Protein AF-A0A7S2VNV4-F1 (afdb_monomer)

Radius of gyration: 26.16 Å; Cα contacts (8 Å, |Δi|>4): 134; chains: 1; bounding box: 53×50×84 Å

Mean predicted aligned error: 15.46 Å

Sequence (175 aa):
PPALQPQQAPEAAGAPAPGGKGAPAAGKGAGAALANASPSPRSAGKGGHPAEVLTGQQLEEYENWLQFVTMTMQAVRRVVARASGPMPLRGLPAEFERQYSTALEKSRLGLHDIGDLTALLGLFPECFHVDEQQQPPSVICKPGGAQLRPPAEEVGRVLWQRSKELQPKKLFECV

Foldseek 3Di:
DDDDDDDDDDDDDDDDDDDDDDDDDDDDDDDDDDPPPDPDPDDDPPDPDPPDDQDPVRVVLLVVLLVVLQVLVLLLLVQQAPDPDWAQLVCSQVSSCVVPVDGSPQLSQLHDDSVSVQVSQVQFPQFWDWAVVDVRITIHGDPPSNGDDGGDPVVSVVRNVSSCVSCVPPSPPDD

Organism: NCBI:txid1333877

pLDDT: mean 74.33, std 23.92, range [28.08, 96.94]

Solvent-accessible surface area (backbone atoms only — not comparable to full-atom values): 11425 Å² total; per-residue (Å²): 139,85,81,92,83,80,90,91,83,85,91,82,89,86,85,90,88,90,88,83,90,84,84,88,82,90,85,81,88,77,90,80,76,90,76,76,80,68,81,76,77,82,72,80,71,92,67,86,69,69,87,74,81,66,52,76,68,54,44,53,54,47,51,54,48,48,50,50,51,37,56,50,50,51,50,51,50,55,48,40,60,67,44,98,51,74,37,44,57,87,50,46,51,60,53,41,21,73,75,67,78,45,75,65,60,41,37,73,64,35,30,90,52,70,66,45,51,50,53,58,48,59,71,38,63,62,35,33,47,74,42,76,85,46,87,72,37,26,32,36,56,42,84,88,40,83,74,76,70,68,66,59,66,74,59,41,52,53,33,51,52,40,12,49,72,61,32,80,80,62,82,83,71,86,130

Secondary structure (DSSP, 8-state):
-PPP-------------------------------------S---S---------HHHHHHHHHHHHHHHHHHHHHHHHHHHSSSPEETTTHHHHHHHHHSS---TTTTT--SHHHHHHHHHT-TTTEEEESSSSS-EEEEPTT--SPPPPPHHHHHHHHHHHHHH-TTTSS---

Structure (mmCIF, N/CA/C/O backbone):
data_AF-A0A7S2VNV4-F1
#
_entry.id   AF-A0A7S2VNV4-F1
#
loop_
_atom_site.group_PDB
_atom_site.id
_atom_site.type_symbol
_atom_site.label_atom_id
_atom_site.label_alt_id
_atom_site.label_comp_id
_atom_site.label_asym_id
_atom_site.label_entity_id
_atom_site.label_seq_id
_atom_site.pdbx_PDB_ins_code
_atom_site.Cartn_x
_atom_site.Cartn_y
_atom_site.Cartn_z
_atom_site.occupancy
_atom_site.B_iso_or_equiv
_atom_site.auth_seq_id
_atom_site.auth_comp_id
_atom_site.auth_asym_id
_atom_site.auth_atom_id
_atom_site.pdbx_PDB_model_num
ATOM 1 N N . PRO A 1 1 ? 6.202 15.733 60.333 1.00 55.38 1 PRO A N 1
ATOM 2 C CA . PRO A 1 1 ? 5.634 14.445 59.874 1.00 55.38 1 PRO A CA 1
ATOM 3 C C . PRO A 1 1 ? 4.761 13.784 60.953 1.00 55.38 1 PRO A C 1
ATOM 5 O O . PRO A 1 1 ? 5.284 13.410 61.998 1.00 55.38 1 PRO A O 1
ATOM 8 N N . PRO A 1 2 ? 3.447 13.657 60.735 1.00 51.91 2 PRO A N 1
ATOM 9 C CA . PRO A 1 2 ? 2.608 12.735 61.484 1.00 51.91 2 PRO A CA 1
ATOM 10 C C . PRO A 1 2 ? 2.472 11.389 60.760 1.00 51.91 2 PRO A C 1
ATOM 12 O O . PRO A 1 2 ? 2.655 11.280 59.549 1.00 51.91 2 PRO A O 1
ATOM 15 N N . ALA A 1 3 ? 2.232 10.368 61.571 1.00 47.16 3 ALA A N 1
ATOM 16 C CA . ALA A 1 3 ? 2.516 8.968 61.335 1.00 47.16 3 ALA A CA 1
ATOM 17 C C . ALA A 1 3 ? 1.411 8.198 60.592 1.00 47.16 3 ALA A C 1
ATOM 19 O O . ALA A 1 3 ? 0.238 8.561 60.610 1.00 47.16 3 ALA A O 1
ATOM 20 N N . LEU A 1 4 ? 1.840 7.090 59.985 1.00 53.38 4 LEU A N 1
ATOM 21 C CA . LEU A 1 4 ? 1.035 6.019 59.402 1.00 53.38 4 LEU A CA 1
ATOM 22 C C . LEU A 1 4 ? 0.168 5.323 60.467 1.00 53.38 4 LEU A C 1
ATOM 24 O O . LEU A 1 4 ? 0.684 4.921 61.510 1.00 53.38 4 LEU A O 1
ATOM 28 N N . GLN A 1 5 ? -1.105 5.079 60.148 1.00 54.41 5 GLN A N 1
ATOM 29 C CA . GLN A 1 5 ? -1.883 3.963 60.698 1.00 54.41 5 GLN A CA 1
ATOM 30 C C . GLN A 1 5 ? -2.636 3.214 59.576 1.00 54.41 5 GLN A C 1
ATOM 32 O O . GLN A 1 5 ? -2.924 3.821 58.542 1.00 54.41 5 GLN A O 1
ATOM 37 N N . PRO A 1 6 ? -2.893 1.899 59.739 1.00 55.91 6 PRO A N 1
ATOM 38 C CA . PRO A 1 6 ? -3.056 0.951 58.636 1.00 55.91 6 PRO A CA 1
ATOM 39 C C . PRO A 1 6 ? -4.479 0.377 58.451 1.00 55.91 6 PRO A C 1
ATOM 41 O O . PRO A 1 6 ? -5.300 0.414 59.356 1.00 55.91 6 PRO A O 1
ATOM 44 N N . GLN A 1 7 ? -4.685 -0.198 57.255 1.00 50.66 7 GLN A N 1
ATOM 45 C CA . GLN A 1 7 ? -5.557 -1.324 56.854 1.00 50.66 7 GLN A CA 1
ATOM 46 C C . GLN A 1 7 ? -6.934 -1.537 57.515 1.00 50.66 7 GLN A C 1
ATOM 48 O O . GLN A 1 7 ? -7.020 -1.922 58.675 1.00 50.66 7 GLN A O 1
ATOM 53 N N . GLN A 1 8 ? -7.977 -1.578 56.671 1.00 40.94 8 GLN A N 1
ATOM 54 C CA . GLN A 1 8 ? -9.063 -2.563 56.792 1.00 40.94 8 GLN A CA 1
ATOM 55 C C . GLN A 1 8 ? -9.787 -2.810 55.448 1.00 40.94 8 GLN A C 1
ATOM 57 O O . GLN A 1 8 ? -10.386 -1.918 54.858 1.00 40.94 8 GLN A O 1
ATOM 62 N N . ALA A 1 9 ? -9.716 -4.058 54.992 1.00 44.78 9 ALA A N 1
ATOM 63 C CA . ALA A 1 9 ? -10.672 -4.807 54.165 1.00 44.78 9 ALA A CA 1
ATOM 64 C C . ALA A 1 9 ? -10.706 -6.228 54.795 1.00 44.78 9 ALA A C 1
ATOM 66 O O . ALA A 1 9 ? -9.744 -6.525 55.517 1.00 44.78 9 ALA A O 1
ATOM 67 N N . PRO A 1 10 ? -11.686 -7.133 54.563 1.00 53.34 10 PRO A N 1
ATOM 68 C CA . PRO A 1 10 ? -12.658 -7.196 53.464 1.00 53.34 10 PRO A CA 1
ATOM 69 C C . PRO A 1 10 ? -14.079 -7.678 53.896 1.00 53.34 10 PRO A C 1
ATOM 71 O O . PRO A 1 10 ? -14.379 -7.787 55.077 1.00 53.34 10 PRO A O 1
ATOM 74 N N . GLU A 1 11 ? -14.896 -8.038 52.895 1.00 37.72 11 GLU A N 1
ATOM 75 C CA . GLU A 1 11 ? -15.878 -9.146 52.913 1.00 37.72 11 GLU A CA 1
ATOM 76 C C . GLU A 1 11 ? -17.381 -8.830 53.098 1.00 37.72 11 GLU A C 1
ATOM 78 O O . GLU A 1 11 ? -17.846 -8.448 54.163 1.00 37.72 11 GLU A O 1
ATOM 83 N N . ALA A 1 12 ? -18.145 -9.077 52.024 1.00 42.41 12 ALA A N 1
ATOM 84 C CA . ALA A 1 12 ? -19.444 -9.771 52.001 1.00 42.41 12 ALA A CA 1
ATOM 85 C C . ALA A 1 12 ? -19.790 -9.997 50.509 1.00 42.41 12 ALA A C 1
ATOM 87 O O . ALA A 1 12 ? -20.021 -9.045 49.771 1.00 42.41 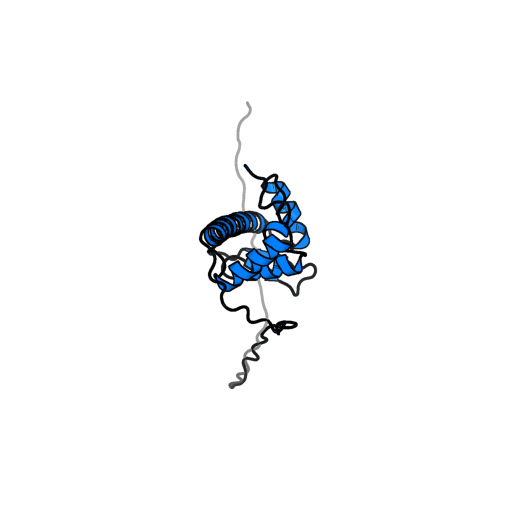12 ALA A O 1
ATOM 88 N N . ALA A 1 13 ? -19.554 -11.171 49.918 1.00 41.09 13 ALA A N 1
ATOM 89 C CA . ALA A 1 13 ? -20.333 -12.407 50.042 1.00 41.09 13 ALA A CA 1
ATOM 90 C C . ALA A 1 13 ? -21.800 -12.233 49.598 1.00 41.09 13 ALA A C 1
ATOM 92 O O . ALA A 1 13 ? -22.631 -11.700 50.324 1.00 41.09 13 ALA A O 1
ATOM 93 N N . GLY A 1 14 ? -22.106 -12.723 48.394 1.00 35.34 14 GLY A N 1
ATOM 94 C CA . GLY A 1 14 ? -23.456 -12.774 47.836 1.00 35.34 14 GLY A CA 1
ATOM 95 C C . GLY A 1 14 ? -23.474 -13.499 46.491 1.00 35.34 14 GLY A C 1
ATOM 96 O O . GLY A 1 14 ? -23.519 -12.868 45.442 1.00 35.34 14 GLY A O 1
ATOM 97 N N . ALA A 1 15 ? -23.384 -14.828 46.532 1.00 45.16 15 ALA A N 1
ATOM 98 C CA . ALA A 1 15 ? -23.579 -15.734 45.397 1.00 45.16 15 ALA A CA 1
ATOM 99 C C . ALA A 1 15 ? -24.873 -16.578 45.627 1.00 45.16 15 ALA A C 1
ATOM 101 O O . ALA A 1 15 ? -25.570 -16.332 46.610 1.00 45.16 15 ALA A O 1
ATOM 102 N N . PRO A 1 16 ? -25.261 -17.528 44.750 1.00 53.56 16 PRO A N 1
ATOM 103 C CA . PRO A 1 16 ? -26.433 -17.432 43.869 1.00 53.56 16 PRO A CA 1
ATOM 104 C C . PRO A 1 16 ? -27.484 -18.543 44.113 1.00 53.56 16 PRO A C 1
ATOM 106 O O . PRO A 1 16 ? -27.229 -19.486 44.857 1.00 53.56 16 PRO A O 1
ATOM 109 N N . ALA A 1 17 ? -28.652 -18.489 43.450 1.00 43.53 17 ALA A N 1
ATOM 110 C CA . ALA A 1 17 ? -29.609 -19.614 43.392 1.00 43.53 17 ALA A CA 1
ATOM 111 C C . ALA A 1 17 ? -30.661 -19.449 42.245 1.00 43.53 17 ALA A C 1
ATOM 113 O O . ALA A 1 17 ? -30.708 -18.376 41.650 1.00 43.53 17 ALA A O 1
ATOM 114 N N . PRO A 1 18 ? -31.475 -20.473 41.880 1.00 48.97 18 PRO A N 1
ATOM 115 C CA . PRO A 1 18 ? -31.310 -21.214 40.617 1.00 48.97 18 PRO A CA 1
ATOM 116 C C . PRO A 1 18 ? -32.616 -21.446 39.803 1.00 48.97 18 PRO A C 1
ATOM 118 O O . PRO A 1 18 ? -33.718 -21.158 40.257 1.00 48.97 18 PRO A O 1
ATOM 121 N N . GLY A 1 19 ? -32.493 -22.079 38.626 1.00 35.09 19 GLY A N 1
ATOM 122 C CA . GLY A 1 19 ? -33.594 -22.721 37.875 1.00 35.09 19 GLY A CA 1
ATOM 123 C C . GLY A 1 19 ? -33.616 -22.309 36.394 1.00 35.09 19 GLY A C 1
ATOM 124 O O . GLY A 1 19 ? -33.509 -21.135 36.094 1.00 35.09 19 GLY A O 1
ATOM 125 N N . GLY A 1 20 ? -33.722 -23.182 35.392 1.00 35.28 20 GLY A N 1
ATOM 126 C CA . GLY A 1 20 ? -34.058 -24.598 35.374 1.00 35.28 20 GLY A CA 1
ATOM 127 C C . GLY A 1 20 ? -33.719 -25.247 34.021 1.00 35.28 20 GLY A C 1
ATOM 128 O O . GLY A 1 20 ? -33.299 -24.600 33.067 1.00 35.28 20 GLY A O 1
ATOM 129 N N . LYS A 1 21 ? -33.861 -26.571 34.018 1.00 38.66 21 LYS A N 1
ATOM 130 C CA . LYS A 1 21 ? -33.443 -27.562 33.020 1.00 38.66 21 LYS A CA 1
ATOM 131 C C . LYS A 1 21 ? -34.207 -27.484 31.689 1.00 38.66 21 LYS A C 1
ATOM 133 O O . LYS A 1 21 ? -35.423 -27.341 31.686 1.00 38.66 21 LYS A O 1
ATOM 138 N N . GLY A 1 22 ? -33.503 -27.795 30.600 1.00 32.66 22 GLY A N 1
ATOM 139 C CA . GLY A 1 22 ? -34.061 -28.272 29.331 1.00 32.66 22 GLY A CA 1
ATOM 140 C C . GLY A 1 22 ? -32.948 -28.889 28.480 1.00 32.66 22 GLY A C 1
ATOM 141 O O . GLY A 1 22 ? -32.087 -28.172 27.988 1.00 32.66 22 GLY A O 1
ATOM 142 N N . ALA A 1 23 ? -32.920 -30.219 28.394 1.00 40.62 23 ALA A N 1
ATOM 143 C CA . ALA A 1 23 ? -31.921 -31.024 27.683 1.00 40.62 23 ALA A CA 1
ATOM 144 C C . ALA A 1 23 ? -32.496 -31.537 26.327 1.00 40.62 23 ALA A C 1
ATOM 146 O O . ALA A 1 23 ? -33.594 -31.125 25.959 1.00 40.62 23 ALA A O 1
ATOM 147 N N . PRO A 1 24 ? -31.776 -32.355 25.533 1.00 45.81 24 PRO A N 1
ATOM 148 C CA . PRO A 1 24 ? -31.397 -32.039 24.158 1.00 45.81 24 PRO A CA 1
ATOM 149 C C . PRO A 1 24 ? -32.231 -32.774 23.092 1.00 45.81 24 PRO A C 1
ATOM 151 O O . PRO A 1 24 ? -32.812 -33.825 23.352 1.00 45.81 24 PRO A O 1
ATOM 154 N N . ALA A 1 25 ? -32.201 -32.278 21.853 1.00 40.28 25 ALA A N 1
ATOM 155 C CA . ALA A 1 25 ? -32.634 -33.034 20.679 1.00 40.28 25 ALA A CA 1
ATOM 156 C C . ALA A 1 25 ? -31.464 -33.202 19.704 1.00 40.28 25 ALA A C 1
ATOM 158 O O . ALA A 1 25 ? -30.900 -32.236 19.192 1.00 40.28 25 ALA A O 1
ATOM 159 N N . ALA A 1 26 ? -31.100 -34.462 19.487 1.00 38.25 26 ALA A N 1
ATOM 160 C CA . ALA A 1 26 ? -30.191 -34.910 18.451 1.00 38.25 26 ALA A CA 1
ATOM 161 C C . ALA A 1 26 ? -30.854 -34.801 17.067 1.00 38.25 26 ALA A C 1
ATOM 163 O O . ALA A 1 26 ? -32.020 -35.150 16.901 1.00 38.25 26 ALA A O 1
ATOM 164 N N . GLY A 1 27 ? -30.079 -34.392 16.065 1.00 37.28 27 GLY A N 1
ATOM 165 C CA . GLY A 1 27 ? -30.448 -34.443 14.653 1.00 37.28 27 GLY A CA 1
ATOM 166 C C . GLY A 1 27 ? -29.181 -34.428 13.806 1.00 37.28 27 GLY A C 1
ATOM 167 O O . GLY A 1 27 ? -28.379 -33.508 13.891 1.00 37.28 27 GLY A O 1
ATOM 168 N N . LYS A 1 28 ? -28.967 -35.514 13.070 1.00 34.44 28 LYS A N 1
ATOM 169 C CA . LYS A 1 28 ? -27.709 -35.983 12.490 1.00 34.44 28 LYS A CA 1
ATOM 170 C C . LYS A 1 28 ? -27.815 -35.939 10.963 1.00 34.44 28 LYS A C 1
ATOM 172 O O . LYS A 1 28 ? -28.779 -36.473 10.431 1.00 34.44 28 LYS A O 1
ATOM 177 N N . GLY A 1 29 ? -26.774 -35.425 10.301 1.00 29.55 29 GLY A N 1
ATOM 178 C CA . GLY A 1 29 ? -26.488 -35.612 8.868 1.00 29.55 29 GLY A CA 1
ATOM 179 C C . GLY A 1 29 ? -27.244 -34.668 7.924 1.00 29.55 29 GLY A C 1
ATOM 180 O O . GLY A 1 29 ? -28.329 -34.212 8.238 1.00 29.55 29 GLY A O 1
ATOM 181 N N . ALA A 1 30 ? -26.757 -34.331 6.737 1.00 31.12 30 ALA A N 1
ATOM 182 C CA . ALA A 1 30 ? -25.492 -34.580 6.060 1.00 31.12 30 ALA A CA 1
ATOM 183 C C . ALA A 1 30 ? -25.468 -33.650 4.830 1.00 31.12 30 ALA A C 1
ATOM 185 O O . ALA A 1 30 ? -26.517 -33.422 4.244 1.00 31.12 30 ALA A O 1
ATOM 186 N N . GLY A 1 31 ? -24.281 -33.171 4.443 1.00 28.08 31 GLY A N 1
ATOM 187 C CA . GLY A 1 31 ? -23.912 -32.808 3.067 1.00 28.08 31 GLY A CA 1
ATOM 188 C C . GLY A 1 31 ? -24.686 -31.695 2.346 1.00 28.08 31 GLY A C 1
ATOM 189 O O . GLY A 1 31 ? -25.818 -31.889 1.932 1.00 28.08 31 GLY A O 1
ATOM 190 N N . ALA A 1 32 ? -24.000 -30.589 2.043 1.00 31.52 32 ALA A N 1
ATOM 191 C CA . ALA A 1 32 ? -23.669 -30.189 0.665 1.00 31.52 32 ALA A CA 1
ATOM 192 C C . ALA A 1 32 ? -23.191 -28.725 0.600 1.00 31.52 32 ALA A C 1
ATOM 194 O O . ALA A 1 32 ? -23.827 -27.838 1.152 1.00 31.52 32 ALA A O 1
ATOM 195 N N . ALA A 1 33 ? -22.093 -28.523 -0.143 1.00 35.62 33 ALA A N 1
ATOM 196 C CA . ALA A 1 33 ? -21.630 -27.280 -0.777 1.00 35.62 33 ALA A CA 1
ATOM 197 C C . ALA A 1 33 ? -21.416 -26.063 0.156 1.00 35.62 33 ALA A C 1
ATOM 199 O O . ALA A 1 33 ? -22.337 -25.331 0.483 1.00 35.62 33 ALA A O 1
ATOM 200 N N . LEU A 1 34 ? -20.198 -25.730 0.601 1.00 35.94 34 LEU A N 1
ATOM 201 C CA . LEU A 1 34 ? -19.105 -25.213 -0.244 1.00 35.94 34 LEU A CA 1
ATOM 202 C C . LEU A 1 34 ? -19.604 -24.391 -1.449 1.00 35.94 34 LEU A C 1
ATOM 204 O O . LEU A 1 34 ? -19.214 -24.628 -2.587 1.00 35.94 34 LEU A O 1
ATOM 208 N N . ALA A 1 35 ? -20.455 -23.394 -1.198 1.00 34.72 35 ALA A N 1
ATOM 209 C CA . ALA A 1 35 ? -20.596 -22.256 -2.100 1.00 34.72 35 ALA A CA 1
ATOM 210 C C . ALA A 1 35 ? -19.447 -21.281 -1.817 1.00 34.72 35 ALA A C 1
ATOM 212 O O . ALA A 1 35 ? -19.532 -20.361 -1.007 1.00 34.72 35 ALA A O 1
ATOM 213 N N . ASN A 1 36 ? -18.331 -21.581 -2.469 1.00 39.00 36 ASN A N 1
ATOM 214 C CA . ASN A 1 36 ? -17.167 -20.735 -2.636 1.00 39.00 36 ASN A CA 1
ATOM 215 C C . ASN A 1 36 ? -17.621 -19.445 -3.346 1.00 39.00 36 ASN A C 1
ATOM 217 O O . ASN A 1 36 ? -17.730 -19.409 -4.570 1.00 39.00 36 ASN A O 1
ATOM 221 N N . ALA A 1 37 ? -17.969 -18.407 -2.584 1.00 35.50 37 ALA A N 1
ATOM 222 C CA . ALA A 1 37 ? -18.226 -17.082 -3.134 1.00 35.50 37 ALA A CA 1
ATOM 223 C C . ALA A 1 37 ? -16.875 -16.442 -3.472 1.00 35.50 37 ALA A C 1
ATOM 225 O O . ALA A 1 37 ? -16.346 -15.609 -2.740 1.00 35.50 37 ALA A O 1
ATOM 226 N N . SER A 1 38 ? -16.293 -16.891 -4.585 1.00 34.28 38 SER A N 1
ATOM 227 C CA . SER A 1 38 ? -15.243 -16.158 -5.274 1.00 34.28 38 SER A CA 1
ATOM 228 C C . SER A 1 38 ? -15.764 -14.749 -5.573 1.00 34.28 38 SER A C 1
ATOM 230 O O . SER A 1 38 ? -16.827 -14.626 -6.193 1.00 34.28 38 SER A O 1
ATOM 232 N N . PRO A 1 39 ? -15.057 -13.674 -5.188 1.00 39.97 39 PRO A N 1
ATOM 233 C CA . PRO A 1 39 ? -15.346 -12.375 -5.761 1.00 39.97 39 PRO A CA 1
ATOM 234 C C . PRO A 1 39 ? -15.082 -12.484 -7.265 1.00 39.97 39 PRO A C 1
ATOM 236 O O . PRO A 1 39 ? -13.969 -12.763 -7.708 1.00 39.97 39 PRO A O 1
ATOM 239 N N . SER A 1 40 ? -16.144 -12.338 -8.055 1.00 30.23 40 SER A N 1
ATOM 240 C CA . SER A 1 40 ? -16.034 -12.261 -9.507 1.00 30.23 40 SER A CA 1
ATOM 241 C C . SER A 1 40 ? -15.151 -11.058 -9.858 1.00 30.23 40 SER A C 1
ATOM 243 O O . SER A 1 40 ? -15.481 -9.943 -9.440 1.00 30.23 40 SER A O 1
ATOM 245 N N . PRO A 1 41 ? -14.053 -11.233 -10.614 1.00 45.88 41 PRO A N 1
ATOM 246 C CA . PRO A 1 41 ? -13.276 -10.106 -11.097 1.00 45.88 41 PRO A CA 1
ATOM 247 C C . PRO A 1 41 ? -14.164 -9.309 -12.053 1.00 45.88 41 PRO A C 1
ATOM 249 O O . PRO A 1 41 ? -14.560 -9.790 -13.117 1.00 45.88 41 PRO A O 1
ATOM 252 N N . ARG A 1 42 ? -14.522 -8.086 -11.655 1.00 42.75 42 ARG A N 1
ATOM 253 C CA . ARG A 1 42 ? -15.169 -7.131 -12.553 1.00 42.75 42 ARG A CA 1
ATOM 254 C C . ARG A 1 42 ? -14.206 -6.856 -13.707 1.00 42.75 42 ARG A C 1
ATOM 256 O O . ARG A 1 42 ? -13.176 -6.225 -13.517 1.00 42.75 42 ARG A O 1
ATOM 263 N N . SER A 1 43 ? -14.581 -7.359 -14.880 1.00 37.66 43 SER A N 1
ATOM 264 C CA . SER A 1 43 ? -13.997 -7.083 -16.191 1.00 37.66 43 SER A CA 1
ATOM 265 C C . SER A 1 43 ? -12.488 -7.305 -16.291 1.00 37.66 43 SER A C 1
ATOM 267 O O . SER A 1 43 ? -11.690 -6.372 -16.251 1.00 37.66 43 SER A O 1
ATOM 269 N N . ALA A 1 44 ? -12.117 -8.560 -16.553 1.00 40.84 44 ALA A N 1
ATOM 270 C CA . ALA A 1 44 ? -10.886 -8.876 -17.261 1.00 40.84 44 ALA A CA 1
ATOM 271 C C . ALA A 1 44 ? -10.920 -8.184 -18.635 1.00 40.84 44 ALA A C 1
ATOM 273 O O . ALA A 1 44 ? -11.499 -8.686 -19.603 1.00 40.84 44 ALA A O 1
ATOM 274 N N . GLY A 1 45 ? -10.312 -7.000 -18.700 1.00 36.50 45 GLY A N 1
ATOM 275 C CA . GLY A 1 45 ? -9.809 -6.448 -19.944 1.00 36.50 45 GLY A CA 1
ATOM 276 C C . GLY A 1 45 ? -8.934 -7.511 -20.596 1.00 36.50 45 GLY A C 1
ATOM 277 O O . GLY A 1 45 ? -7.970 -8.001 -20.014 1.00 36.50 45 GLY A O 1
ATOM 278 N N . LYS A 1 46 ? -9.350 -7.925 -21.784 1.00 41.50 46 LYS A N 1
ATOM 279 C CA . LYS A 1 46 ? -8.687 -8.887 -22.651 1.00 41.50 46 LYS A CA 1
ATOM 280 C C . LYS A 1 46 ? -7.309 -8.324 -23.021 1.00 41.50 46 LYS A C 1
ATOM 282 O O . LYS A 1 46 ? -7.189 -7.544 -23.956 1.00 41.50 46 LYS A O 1
ATOM 287 N N . GLY A 1 47 ? -6.299 -8.683 -22.243 1.00 33.66 47 GLY A N 1
ATOM 288 C CA . GLY A 1 47 ? -4.933 -8.199 -22.389 1.00 33.66 47 GLY A CA 1
ATOM 289 C C . GLY A 1 47 ? -4.001 -9.097 -21.599 1.00 33.66 47 GLY A C 1
ATOM 290 O O . GLY A 1 47 ? -3.461 -8.692 -20.577 1.00 33.66 47 GLY A O 1
ATOM 291 N N . GLY A 1 48 ? -3.859 -10.348 -22.043 1.00 36.88 48 GLY A N 1
ATOM 292 C CA . GLY A 1 48 ? -2.715 -11.159 -21.651 1.00 36.88 48 GLY A CA 1
ATOM 293 C C . GLY A 1 48 ? -1.477 -10.487 -22.223 1.00 36.88 48 GLY A C 1
ATOM 294 O O . GLY A 1 48 ? -1.116 -10.739 -23.370 1.00 36.88 48 GLY A O 1
ATOM 295 N N . HIS A 1 49 ? -0.889 -9.568 -21.461 1.00 44.75 49 HIS A N 1
ATOM 296 C CA . HIS A 1 49 ? 0.437 -9.073 -21.770 1.00 44.75 49 HIS A CA 1
ATOM 297 C C . HIS A 1 49 ? 1.369 -10.281 -21.641 1.00 44.75 49 HIS A C 1
ATOM 299 O O . HIS A 1 49 ? 1.379 -10.909 -20.577 1.00 44.75 49 HIS A O 1
ATOM 305 N N . PRO A 1 50 ? 2.103 -10.675 -22.700 1.00 47.16 50 PRO A N 1
ATOM 306 C CA . PRO A 1 50 ? 3.181 -11.635 -22.519 1.00 47.16 50 PRO A CA 1
ATOM 307 C C . PRO A 1 50 ? 4.079 -11.089 -21.410 1.00 47.16 50 PRO A C 1
ATOM 309 O O . PRO A 1 50 ? 4.266 -9.875 -21.344 1.00 47.16 50 PRO A O 1
ATOM 312 N N . ALA A 1 51 ? 4.569 -11.958 -20.522 1.00 58.44 51 ALA A N 1
ATOM 313 C CA . ALA A 1 51 ? 5.483 -11.571 -19.454 1.00 58.44 51 ALA A CA 1
ATOM 314 C C . ALA A 1 51 ? 6.662 -10.809 -20.075 1.00 58.44 51 ALA A C 1
ATOM 316 O O . ALA A 1 51 ? 7.567 -11.409 -20.655 1.00 58.44 51 ALA A O 1
ATOM 317 N N . GLU A 1 52 ? 6.585 -9.479 -20.050 1.00 65.94 52 GLU A N 1
ATOM 318 C CA . GLU A 1 52 ? 7.545 -8.627 -20.727 1.00 65.94 52 GLU A CA 1
ATOM 319 C C . GLU A 1 52 ? 8.871 -8.809 -19.993 1.00 65.94 52 GLU A C 1
ATOM 321 O O . GLU A 1 52 ? 8.965 -8.629 -18.769 1.00 65.94 52 GLU A O 1
ATOM 326 N N . VAL A 1 53 ? 9.881 -9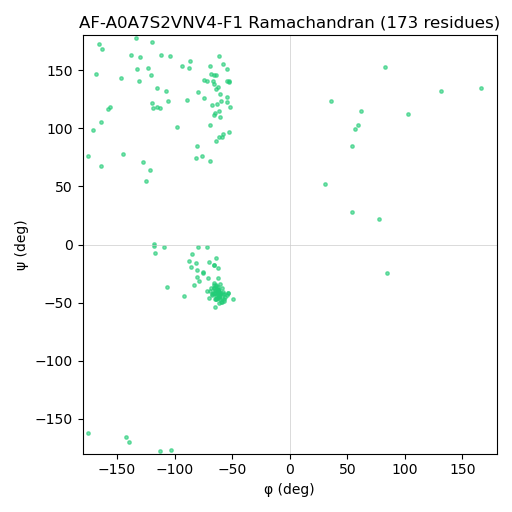.270 -20.729 1.00 78.50 53 VAL A N 1
ATOM 327 C CA . VAL A 1 53 ? 11.227 -9.409 -20.187 1.00 78.50 53 VAL A CA 1
ATOM 328 C C . VAL A 1 53 ? 11.711 -7.997 -19.899 1.00 78.50 53 VAL A C 1
ATOM 330 O O . VAL A 1 53 ? 11.915 -7.211 -20.821 1.00 78.50 53 VAL A O 1
ATOM 333 N N . LEU A 1 54 ? 11.851 -7.670 -18.614 1.00 82.88 54 LEU A N 1
ATOM 334 C CA . LEU A 1 54 ? 12.350 -6.365 -18.203 1.00 82.88 54 LEU A CA 1
ATOM 335 C C . LEU A 1 54 ? 13.785 -6.220 -18.698 1.00 82.88 54 LEU A C 1
ATOM 337 O O . LEU A 1 54 ? 14.609 -7.121 -18.531 1.00 82.88 54 LEU A O 1
ATOM 341 N N . THR A 1 55 ? 14.088 -5.071 -19.291 1.00 86.81 55 THR A N 1
ATOM 342 C CA . THR A 1 55 ? 15.477 -4.661 -19.520 1.00 86.81 55 THR A CA 1
ATOM 343 C C . THR A 1 55 ? 16.214 -4.520 -18.182 1.00 86.81 55 THR A C 1
ATOM 345 O O . THR A 1 55 ? 15.585 -4.376 -17.135 1.00 86.81 55 THR A O 1
ATOM 348 N N . GLY A 1 56 ? 17.553 -4.519 -18.195 1.00 85.19 56 GLY A N 1
ATOM 349 C CA . GLY A 1 56 ? 18.349 -4.407 -16.962 1.00 85.19 56 GLY A CA 1
ATOM 350 C C . GLY A 1 56 ? 17.978 -3.192 -16.098 1.00 85.19 56 GLY A C 1
ATOM 351 O O . GLY A 1 56 ? 17.803 -3.328 -14.894 1.00 85.19 56 GLY A O 1
ATOM 352 N N . GLN A 1 57 ? 17.751 -2.032 -16.722 1.00 88.44 57 GLN A N 1
ATOM 353 C CA . GLN A 1 57 ? 17.311 -0.815 -16.028 1.00 88.44 57 GLN A CA 1
ATOM 354 C C . GLN A 1 57 ? 15.885 -0.941 -15.469 1.00 88.44 57 GLN A C 1
ATOM 356 O O . GLN A 1 57 ? 15.610 -0.532 -14.345 1.00 88.44 57 GLN A O 1
ATOM 361 N N . GLN A 1 58 ? 14.966 -1.524 -16.241 1.00 88.00 58 GLN A N 1
ATOM 362 C CA . GLN A 1 58 ? 13.591 -1.754 -15.791 1.00 88.00 58 GLN A CA 1
ATOM 363 C C . GLN A 1 58 ? 13.529 -2.724 -14.606 1.00 88.00 58 GLN A C 1
ATOM 365 O O . GLN A 1 58 ? 12.676 -2.560 -13.737 1.00 88.00 58 GLN A O 1
ATOM 370 N N . LEU A 1 59 ? 14.417 -3.721 -14.566 1.00 90.19 59 LEU A N 1
ATOM 371 C CA . LEU A 1 59 ? 14.510 -4.654 -13.448 1.00 90.19 59 LEU A CA 1
ATOM 372 C C . LEU A 1 59 ? 14.949 -3.937 -12.167 1.00 90.19 59 LEU A C 1
ATOM 374 O O . LEU A 1 59 ? 14.293 -4.089 -11.143 1.00 90.19 59 LEU A O 1
ATOM 378 N N . GLU A 1 60 ? 15.987 -3.104 -12.238 1.00 90.50 60 GLU A N 1
ATOM 379 C CA . GLU A 1 60 ? 16.454 -2.314 -11.092 1.00 90.50 60 GLU A CA 1
ATOM 380 C C . GLU A 1 60 ? 15.373 -1.337 -10.590 1.00 90.50 60 GLU A C 1
ATOM 382 O O . GLU A 1 60 ? 15.099 -1.256 -9.390 1.00 90.50 60 GLU A O 1
ATOM 387 N N . GLU A 1 61 ? 14.691 -0.629 -11.500 1.00 90.50 61 GLU A N 1
ATOM 388 C CA . GLU A 1 61 ? 13.547 0.231 -11.159 1.00 90.50 61 GLU A CA 1
ATOM 389 C C . GLU A 1 61 ? 12.436 -0.552 -10.443 1.00 90.50 61 GLU A C 1
ATOM 391 O O . GLU A 1 61 ? 11.853 -0.067 -9.467 1.00 90.50 61 GLU A O 1
ATOM 396 N N . TYR A 1 62 ? 12.137 -1.758 -10.928 1.00 91.25 62 TYR A N 1
ATOM 397 C CA . TYR A 1 62 ? 11.127 -2.632 -10.348 1.00 91.25 62 TYR A CA 1
ATOM 398 C C . TYR A 1 62 ? 11.530 -3.142 -8.958 1.00 91.25 62 TYR A C 1
ATOM 400 O O . TYR A 1 62 ? 10.709 -3.105 -8.042 1.00 91.25 62 TYR A O 1
ATOM 408 N N . GLU A 1 63 ? 12.779 -3.564 -8.762 1.00 92.12 63 GLU A N 1
ATOM 409 C CA . GLU A 1 63 ? 13.292 -4.024 -7.463 1.00 92.12 63 GLU A CA 1
ATOM 410 C C . GLU A 1 63 ? 13.278 -2.901 -6.416 1.00 92.12 63 GLU A C 1
ATOM 412 O O . GLU A 1 63 ? 12.793 -3.097 -5.295 1.00 92.12 63 GLU A O 1
ATOM 417 N N . ASN A 1 64 ? 13.706 -1.696 -6.802 1.00 91.94 64 ASN A N 1
ATOM 418 C CA . ASN A 1 64 ? 13.632 -0.502 -5.958 1.00 91.94 64 ASN A CA 1
ATOM 419 C C . ASN A 1 64 ? 12.181 -0.162 -5.584 1.00 91.94 64 ASN A C 1
ATOM 421 O O . ASN A 1 64 ? 11.869 0.150 -4.428 1.00 91.94 64 ASN A O 1
ATOM 425 N N . TRP A 1 65 ? 11.266 -0.254 -6.552 1.00 93.19 65 TRP A N 1
ATOM 426 C CA . TRP A 1 65 ? 9.839 -0.071 -6.305 1.00 93.19 65 TRP A CA 1
ATOM 427 C C . TRP A 1 65 ? 9.277 -1.148 -5.361 1.00 93.19 65 TRP A C 1
ATOM 429 O O . TRP A 1 65 ? 8.524 -0.833 -4.436 1.00 93.19 65 TRP A O 1
ATOM 439 N N . LEU A 1 66 ? 9.687 -2.406 -5.524 1.00 92.94 66 LEU A N 1
ATOM 440 C CA . LEU A 1 66 ? 9.249 -3.524 -4.689 1.00 92.94 66 LEU A CA 1
ATOM 441 C C . LEU A 1 66 ? 9.714 -3.359 -3.235 1.00 92.94 66 LEU A C 1
ATOM 443 O O . LEU A 1 66 ? 8.950 -3.617 -2.293 1.00 92.94 66 LEU A O 1
ATOM 447 N N . GLN A 1 67 ? 10.942 -2.873 -3.038 1.00 92.62 67 GLN A N 1
ATOM 448 C CA . GLN A 1 67 ? 11.460 -2.508 -1.721 1.00 92.62 67 GLN A CA 1
ATOM 449 C C . GLN A 1 67 ? 10.630 -1.379 -1.098 1.00 92.62 67 GLN A C 1
ATOM 451 O O . GLN A 1 67 ? 10.210 -1.492 0.059 1.00 92.62 67 GLN A O 1
ATOM 456 N N . PHE A 1 68 ? 10.329 -0.330 -1.869 1.00 92.69 68 PHE A N 1
ATOM 457 C CA . PHE A 1 68 ? 9.475 0.774 -1.428 1.00 92.69 68 PHE A CA 1
ATOM 458 C C . PHE A 1 68 ? 8.089 0.288 -0.974 1.00 92.69 68 PHE A C 1
ATOM 460 O O . PHE A 1 68 ? 7.651 0.638 0.128 1.00 92.69 68 PHE A O 1
ATOM 467 N N . VAL A 1 69 ? 7.416 -0.552 -1.768 1.00 93.06 69 VAL A N 1
ATOM 4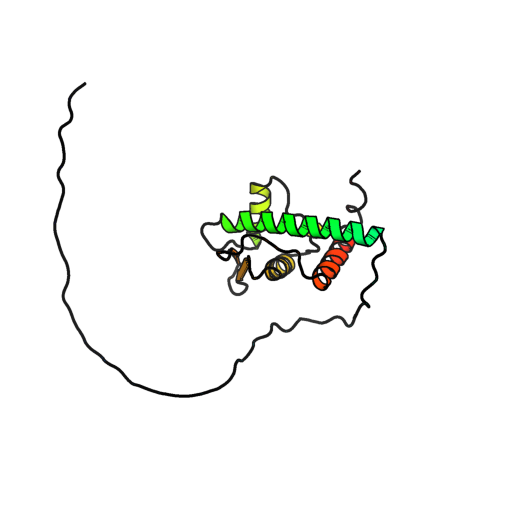68 C CA . VAL A 1 69 ? 6.104 -1.124 -1.414 1.00 93.06 69 VAL A CA 1
ATOM 469 C C . VAL A 1 69 ? 6.204 -1.919 -0.120 1.00 93.06 69 VAL A C 1
ATOM 471 O O . VAL A 1 69 ? 5.425 -1.694 0.805 1.00 93.06 69 VAL A O 1
ATOM 474 N N . THR A 1 70 ? 7.190 -2.809 -0.016 1.00 92.56 70 THR A N 1
ATOM 475 C CA . THR A 1 70 ? 7.353 -3.683 1.153 1.00 92.56 70 THR A CA 1
ATOM 476 C C . THR A 1 70 ? 7.580 -2.868 2.431 1.00 92.56 70 THR A C 1
ATOM 478 O O . THR A 1 70 ? 6.919 -3.097 3.449 1.00 92.56 70 THR A O 1
ATOM 481 N N . MET A 1 71 ? 8.453 -1.856 2.381 1.00 93.12 71 MET A N 1
ATOM 482 C CA . MET A 1 71 ? 8.714 -0.969 3.521 1.00 93.12 71 MET A CA 1
ATOM 483 C C . MET A 1 71 ? 7.493 -0.121 3.891 1.00 93.12 71 MET A C 1
ATOM 485 O O . MET A 1 71 ? 7.178 0.023 5.078 1.00 93.12 71 MET A O 1
ATOM 489 N N . THR A 1 72 ? 6.782 0.405 2.892 1.00 94.62 72 THR A N 1
ATOM 490 C CA . THR A 1 72 ? 5.569 1.207 3.098 1.00 94.62 72 THR A CA 1
ATOM 491 C C . THR A 1 72 ? 4.470 0.373 3.745 1.00 94.62 72 THR A C 1
ATOM 493 O O . THR A 1 72 ? 3.878 0.794 4.738 1.00 94.62 72 THR A O 1
ATOM 496 N N . MET A 1 73 ? 4.257 -0.855 3.275 1.00 95.31 73 MET A N 1
ATOM 497 C CA . MET A 1 73 ? 3.287 -1.773 3.870 1.00 95.31 73 MET A CA 1
ATOM 498 C C . MET A 1 73 ? 3.670 -2.157 5.305 1.00 95.31 73 MET A C 1
ATOM 500 O O . MET A 1 73 ? 2.802 -2.251 6.174 1.00 95.31 73 MET A O 1
ATOM 504 N N . GLN A 1 74 ? 4.966 -2.297 5.604 1.00 94.44 74 GLN A N 1
ATOM 505 C CA . GLN A 1 74 ? 5.448 -2.531 6.971 1.00 94.44 74 GLN A CA 1
ATOM 506 C C . GLN A 1 74 ? 5.191 -1.331 7.892 1.00 94.44 74 GLN A C 1
ATOM 508 O O . GLN A 1 74 ? 4.941 -1.499 9.091 1.00 94.44 74 GLN A O 1
ATOM 513 N N . ALA A 1 75 ? 5.246 -0.108 7.367 1.00 94.44 75 ALA A N 1
ATOM 514 C CA . ALA A 1 75 ? 4.832 1.091 8.090 1.00 94.44 75 ALA A CA 1
ATOM 515 C C . ALA A 1 75 ? 3.304 1.139 8.283 1.00 94.44 75 ALA A C 1
ATOM 517 O O . ALA A 1 75 ? 2.850 1.301 9.415 1.00 94.44 75 ALA A O 1
ATOM 518 N N . VAL A 1 76 ? 2.515 0.862 7.240 1.00 95.62 76 VAL A N 1
ATOM 519 C CA . VAL A 1 76 ? 1.045 0.741 7.319 1.00 95.62 76 VAL A CA 1
ATOM 520 C C . VAL A 1 76 ? 0.624 -0.281 8.375 1.00 95.62 76 VAL A C 1
ATOM 522 O O . VAL A 1 76 ? -0.235 -0.003 9.208 1.00 95.62 76 VAL A O 1
ATOM 525 N N . ARG A 1 77 ? 1.284 -1.438 8.433 1.00 94.88 77 ARG A N 1
ATOM 526 C CA . ARG A 1 77 ? 1.032 -2.446 9.469 1.00 94.88 77 ARG A CA 1
ATOM 527 C C . ARG A 1 77 ? 1.246 -1.902 10.880 1.00 94.88 77 ARG A C 1
ATOM 529 O O . ARG A 1 77 ? 0.456 -2.188 11.775 1.00 94.88 77 ARG A O 1
ATOM 536 N N . ARG A 1 78 ? 2.312 -1.126 11.096 1.00 93.88 78 ARG A N 1
ATOM 537 C CA . ARG A 1 78 ? 2.599 -0.504 12.400 1.00 93.88 78 ARG A CA 1
ATOM 538 C C . ARG A 1 78 ? 1.545 0.533 12.781 1.00 93.88 78 ARG A C 1
ATOM 540 O O . ARG A 1 78 ? 1.228 0.631 13.961 1.00 93.88 78 ARG A O 1
ATOM 547 N N . VAL A 1 79 ? 1.005 1.254 11.802 1.00 95.50 79 VAL A N 1
ATOM 548 C CA . VAL A 1 79 ? -0.108 2.194 11.991 1.00 95.50 79 VAL A CA 1
ATOM 549 C C . VAL A 1 79 ? -1.369 1.448 12.424 1.00 95.50 79 VAL A C 1
ATOM 551 O O . VAL A 1 79 ? -1.920 1.729 13.486 1.00 95.50 79 VAL A O 1
ATOM 554 N N . VAL A 1 80 ? -1.782 0.435 11.659 1.00 95.38 80 VAL A N 1
ATOM 555 C CA . VAL A 1 80 ? -2.991 -0.351 11.954 1.00 95.38 80 VAL A CA 1
ATOM 556 C C . VAL A 1 80 ? -2.870 -1.080 13.295 1.00 95.38 80 VAL A C 1
ATOM 558 O O . VAL A 1 80 ? -3.817 -1.096 14.073 1.00 95.38 80 VAL A O 1
ATOM 561 N N . ALA A 1 81 ? -1.694 -1.624 13.623 1.00 93.12 81 ALA A N 1
ATOM 562 C CA . ALA A 1 81 ? -1.460 -2.329 14.887 1.00 93.12 81 ALA A CA 1
ATOM 563 C C . ALA A 1 81 ? -1.539 -1.429 16.134 1.00 93.12 81 ALA A C 1
ATOM 565 O O . ALA A 1 81 ? -1.654 -1.947 17.242 1.00 93.12 81 ALA A O 1
ATOM 566 N N . ARG A 1 82 ? -1.439 -0.103 15.977 1.00 92.69 82 ARG A N 1
ATOM 567 C CA . ARG A 1 82 ? -1.576 0.859 17.081 1.00 92.69 82 ARG A CA 1
ATOM 568 C C . ARG A 1 82 ? -3.019 1.284 17.328 1.00 92.69 82 ARG A C 1
ATOM 570 O O . ARG A 1 82 ? -3.284 1.887 18.366 1.00 92.69 82 ARG A O 1
ATOM 577 N N . ALA A 1 83 ? -3.937 1.002 16.405 1.00 91.94 83 ALA A N 1
ATOM 578 C CA . ALA A 1 83 ? -5.346 1.261 16.645 1.00 91.94 83 ALA A CA 1
ATOM 579 C C . ALA A 1 83 ? -5.868 0.352 17.764 1.00 91.94 83 ALA A C 1
ATOM 581 O O . ALA A 1 83 ? -5.531 -0.826 17.842 1.00 91.94 83 ALA A O 1
ATOM 582 N N . SER A 1 84 ? -6.731 0.899 18.618 1.00 87.06 84 SER A N 1
ATOM 583 C CA . SER A 1 84 ? -7.398 0.158 19.696 1.00 87.06 84 SER A CA 1
ATOM 584 C C . SER A 1 84 ? -8.482 -0.810 19.197 1.00 87.06 84 SER A C 1
ATOM 586 O O . SER A 1 84 ? -9.096 -1.511 19.997 1.00 87.06 84 SER A O 1
ATOM 588 N N . GLY A 1 85 ? -8.729 -0.852 17.886 1.00 90.44 85 GLY A N 1
ATOM 589 C CA . GLY A 1 85 ? -9.740 -1.673 17.233 1.00 90.44 85 GLY A CA 1
ATOM 590 C C . GLY A 1 85 ? -9.656 -1.549 15.707 1.00 90.44 85 GLY A C 1
ATOM 591 O O . GLY A 1 85 ? -8.632 -1.091 15.192 1.00 90.44 85 GLY A O 1
ATOM 592 N N . PRO A 1 86 ? -10.717 -1.936 14.973 1.00 94.31 86 PRO A N 1
ATOM 593 C CA . PRO A 1 86 ? -10.779 -1.780 13.522 1.00 94.31 86 PRO A CA 1
ATOM 594 C C . PRO A 1 86 ? -10.532 -0.338 13.081 1.00 94.31 86 PRO A C 1
ATOM 596 O O . PRO A 1 86 ? -11.232 0.584 13.501 1.00 94.31 86 PRO A O 1
ATOM 599 N N . MET A 1 87 ? -9.527 -0.142 12.226 1.00 95.56 87 MET A N 1
ATOM 600 C CA . MET A 1 87 ? -9.177 1.167 11.684 1.00 95.56 87 MET A CA 1
ATOM 601 C C . MET A 1 87 ? -9.969 1.423 10.397 1.00 95.56 87 MET A C 1
ATOM 603 O O . MET A 1 87 ? -9.838 0.643 9.454 1.00 95.56 87 MET A O 1
ATOM 607 N N . PRO A 1 88 ? -10.738 2.520 10.286 1.00 95.56 88 PRO A N 1
ATOM 608 C CA . PRO A 1 88 ? -11.384 2.887 9.030 1.00 95.56 88 PRO A CA 1
ATOM 609 C C . PRO A 1 88 ? -10.354 3.136 7.920 1.00 95.56 88 PRO A C 1
ATOM 611 O O . PRO A 1 88 ? -9.444 3.952 8.089 1.00 95.56 88 PRO A O 1
ATOM 614 N N . LEU A 1 89 ? -10.530 2.519 6.749 1.00 95.19 89 LEU A N 1
ATOM 615 C CA . LEU A 1 89 ? -9.584 2.647 5.631 1.00 95.19 89 LEU A CA 1
ATOM 616 C C . LEU A 1 89 ? -9.428 4.085 5.133 1.00 95.19 89 LEU A C 1
ATOM 618 O O . LEU A 1 89 ? -8.335 4.498 4.755 1.00 95.19 89 LEU A O 1
ATOM 622 N N . ARG A 1 90 ? -10.501 4.884 5.183 1.00 94.38 90 ARG A N 1
ATOM 623 C CA . ARG A 1 90 ? -10.440 6.318 4.854 1.00 94.38 90 ARG A CA 1
ATOM 624 C C . ARG A 1 90 ? -9.529 7.116 5.792 1.00 94.38 90 ARG A C 1
ATOM 626 O O . ARG A 1 90 ? -8.995 8.133 5.363 1.00 94.38 90 ARG A O 1
ATOM 633 N N . GLY A 1 91 ? -9.367 6.681 7.043 1.00 94.38 91 GLY A N 1
ATOM 634 C CA . GLY A 1 91 ? -8.513 7.341 8.035 1.00 94.38 91 GLY A CA 1
ATOM 635 C C . GLY A 1 91 ? -7.048 6.911 7.968 1.00 94.38 91 GLY A C 1
ATOM 636 O O . GLY A 1 91 ? -6.180 7.643 8.439 1.00 94.38 91 GLY A O 1
ATOM 637 N N . LEU A 1 92 ? -6.758 5.764 7.346 1.00 95.62 92 LEU A N 1
ATOM 638 C CA . LEU A 1 92 ? -5.415 5.187 7.301 1.00 95.62 92 LEU A CA 1
ATOM 639 C C . LEU A 1 92 ? -4.352 6.13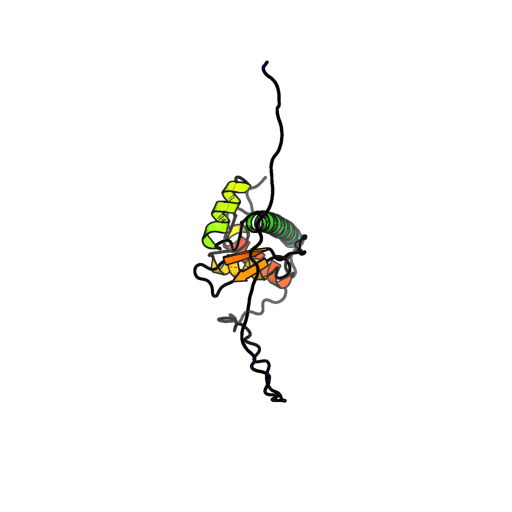8 6.709 1.00 95.62 92 LEU A C 1
ATOM 641 O O . LEU A 1 92 ? -3.298 6.264 7.329 1.00 95.62 92 LEU A O 1
ATOM 645 N N . PRO A 1 93 ? -4.579 6.850 5.581 1.00 95.31 93 PRO A N 1
ATOM 646 C CA . PRO A 1 93 ? -3.577 7.776 5.048 1.00 95.31 93 PRO A CA 1
ATOM 647 C C . PRO A 1 93 ? -3.229 8.919 6.011 1.00 95.31 93 PRO A C 1
ATOM 649 O O . PRO A 1 93 ? -2.059 9.257 6.153 1.00 95.31 93 PRO A O 1
ATOM 652 N N . ALA A 1 94 ? -4.232 9.479 6.694 1.00 95.31 94 ALA A N 1
ATOM 653 C CA . ALA A 1 94 ? -4.031 10.570 7.646 1.00 95.31 94 ALA A CA 1
ATOM 654 C C . ALA A 1 94 ? -3.277 10.093 8.895 1.00 95.31 94 ALA A C 1
ATOM 656 O O . ALA A 1 94 ? -2.382 10.773 9.392 1.00 95.31 94 ALA A O 1
ATOM 657 N N . GLU A 1 95 ? -3.601 8.896 9.383 1.00 96.50 95 GLU A N 1
ATOM 658 C CA . GLU A 1 95 ? -2.910 8.302 10.525 1.00 96.50 95 GLU A CA 1
ATOM 659 C C . GLU A 1 95 ? -1.457 7.924 10.185 1.00 96.50 95 GLU A C 1
ATOM 661 O O . GLU A 1 95 ? -0.545 8.130 10.987 1.00 96.50 95 GLU A O 1
ATOM 666 N N . PHE A 1 96 ? -1.219 7.439 8.964 1.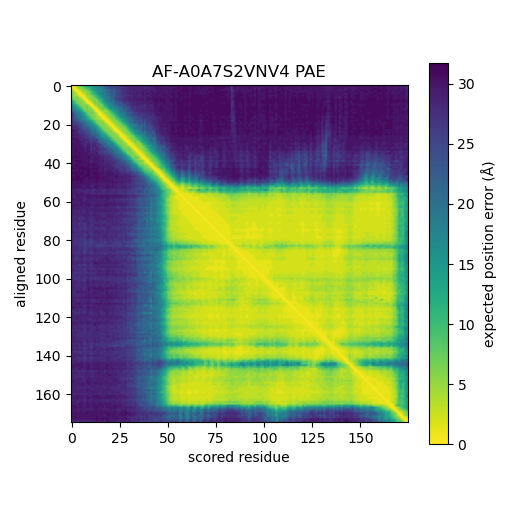00 96.94 96 PHE A N 1
ATOM 667 C CA . PHE A 1 96 ? 0.126 7.189 8.451 1.00 96.94 96 PHE A CA 1
ATOM 668 C C . PHE A 1 96 ? 0.966 8.469 8.422 1.00 96.94 96 PHE A C 1
ATOM 670 O O . PHE A 1 96 ? 2.080 8.485 8.949 1.00 96.94 96 PHE A O 1
ATOM 677 N N . GLU A 1 97 ? 0.418 9.549 7.864 1.00 96.38 97 GLU A N 1
ATOM 678 C CA . GLU A 1 97 ? 1.090 10.847 7.791 1.00 96.38 97 GLU A CA 1
ATOM 679 C C . GLU A 1 97 ? 1.377 11.421 9.178 1.00 96.38 97 GLU A C 1
ATOM 681 O O . GLU A 1 97 ? 2.484 11.895 9.436 1.00 96.38 97 GLU A O 1
ATOM 686 N N . ARG A 1 98 ? 0.432 11.280 10.112 1.00 96.38 98 ARG A N 1
ATOM 687 C CA . ARG A 1 98 ? 0.628 11.666 11.512 1.00 96.38 98 ARG A CA 1
ATOM 688 C C . ARG A 1 98 ? 1.815 10.944 12.152 1.00 96.38 98 ARG A C 1
ATOM 690 O O . ARG A 1 98 ? 2.560 11.557 12.912 1.00 96.38 98 ARG A O 1
ATOM 697 N N . GLN A 1 99 ? 1.985 9.651 11.876 1.00 95.50 99 GLN A N 1
ATOM 698 C CA . GLN A 1 99 ? 3.007 8.831 12.527 1.00 95.50 99 GLN A CA 1
ATOM 699 C C . GLN A 1 99 ? 4.396 8.945 11.880 1.00 95.50 99 GLN A C 1
ATOM 701 O O . GLN A 1 99 ? 5.398 8.849 12.589 1.00 95.50 99 GLN A O 1
ATOM 706 N N . TYR A 1 100 ? 4.464 9.104 10.559 1.00 93.94 100 TYR A N 1
ATOM 707 C CA . TYR A 1 100 ? 5.726 9.096 9.807 1.00 93.94 100 TYR A CA 1
ATOM 708 C C . TYR A 1 100 ? 6.129 10.468 9.261 1.00 93.94 100 TYR A C 1
ATOM 710 O O . TYR A 1 100 ? 7.189 10.579 8.648 1.00 93.94 100 TYR A O 1
ATOM 718 N N . SER A 1 101 ? 5.305 11.500 9.472 1.00 93.50 101 SER A N 1
ATOM 719 C CA . SER A 1 101 ? 5.519 12.862 8.958 1.00 93.50 101 SER A CA 1
ATOM 720 C C . SER A 1 101 ? 5.725 12.912 7.439 1.00 93.50 101 SER A C 1
ATOM 722 O O . SER A 1 101 ? 6.408 13.789 6.920 1.00 93.50 101 SER A O 1
ATOM 724 N N . THR A 1 102 ? 5.142 11.949 6.724 1.00 92.69 102 THR A N 1
ATOM 725 C CA . THR A 1 102 ? 5.177 11.850 5.265 1.00 92.69 102 THR A CA 1
ATOM 726 C C . THR A 1 102 ? 3.878 11.245 4.755 1.00 92.69 102 THR A C 1
ATOM 728 O O . THR A 1 102 ? 3.300 10.361 5.392 1.00 92.69 102 THR A O 1
ATOM 731 N N . ALA A 1 103 ? 3.408 11.724 3.607 1.00 92.31 103 ALA A N 1
ATOM 732 C CA . ALA A 1 103 ? 2.174 11.245 3.011 1.00 92.31 103 ALA A CA 1
ATOM 733 C C . ALA A 1 103 ? 2.301 9.779 2.570 1.00 92.31 103 ALA A C 1
ATOM 735 O O . ALA A 1 103 ? 3.339 9.336 2.075 1.00 92.31 103 ALA A O 1
ATOM 736 N N . LEU A 1 104 ? 1.202 9.031 2.670 1.00 93.06 104 LEU A N 1
ATOM 737 C CA . LEU A 1 104 ? 1.098 7.731 2.016 1.00 93.06 104 LEU A CA 1
ATOM 738 C C . LEU A 1 104 ? 1.032 7.958 0.496 1.00 93.06 104 LEU A C 1
ATOM 740 O O . LEU A 1 104 ? -0.009 8.368 -0.024 1.00 93.06 104 LEU A O 1
ATOM 744 N N . GLU A 1 105 ? 2.139 7.726 -0.213 1.00 91.62 105 GLU A N 1
ATOM 745 C CA . GLU A 1 105 ? 2.281 8.000 -1.652 1.00 91.62 105 GLU A CA 1
ATOM 746 C C . GLU A 1 105 ? 1.435 7.051 -2.530 1.00 91.62 105 GLU A C 1
ATOM 748 O O . GLU A 1 105 ? 1.958 6.193 -3.240 1.00 91.62 105 GLU A O 1
ATOM 753 N N . LYS A 1 106 ? 0.106 7.219 -2.518 1.00 90.75 106 LYS A N 1
ATOM 754 C CA . LYS A 1 106 ? -0.868 6.380 -3.245 1.00 90.75 106 LYS A CA 1
ATOM 755 C C . LYS A 1 106 ? -0.498 6.171 -4.715 1.00 90.75 106 LYS A C 1
ATOM 757 O O . LYS A 1 106 ? -0.452 5.037 -5.172 1.00 90.75 106 LYS A O 1
ATOM 762 N N . SER A 1 107 ? -0.138 7.239 -5.426 1.00 89.81 107 SER A N 1
ATOM 763 C CA . SER A 1 107 ? 0.267 7.161 -6.835 1.00 89.81 107 SER A CA 1
ATOM 764 C C . SER A 1 107 ? 1.522 6.308 -7.044 1.00 89.81 107 SER A C 1
ATOM 766 O O . SER A 1 107 ? 1.582 5.546 -8.001 1.00 89.81 107 SER A O 1
ATOM 768 N N . ARG A 1 108 ? 2.499 6.377 -6.129 1.00 90.44 108 ARG A N 1
ATOM 769 C CA . ARG A 1 108 ? 3.730 5.567 -6.187 1.00 90.44 108 ARG A CA 1
ATOM 770 C C . ARG A 1 108 ? 3.459 4.095 -5.889 1.00 90.44 108 ARG A C 1
ATOM 772 O O . ARG A 1 108 ? 4.147 3.218 -6.396 1.00 90.44 108 ARG A O 1
ATOM 779 N N . LEU A 1 109 ? 2.428 3.823 -5.094 1.00 90.75 109 LEU A N 1
ATOM 780 C CA . LEU A 1 109 ? 1.911 2.479 -4.840 1.00 90.75 109 LEU A CA 1
ATOM 781 C C . LEU A 1 109 ? 1.012 1.951 -5.977 1.00 90.75 109 LEU A C 1
ATOM 783 O O . LEU A 1 109 ? 0.544 0.820 -5.889 1.00 90.75 109 LEU A O 1
ATOM 787 N N . GLY A 1 110 ? 0.751 2.740 -7.028 1.00 89.94 110 GLY A N 1
ATOM 788 C CA . GLY A 1 110 ? -0.143 2.343 -8.120 1.00 89.94 110 GLY A CA 1
ATOM 789 C C . GLY A 1 110 ? -1.639 2.450 -7.783 1.00 89.94 110 GLY A C 1
ATOM 790 O O . GLY A 1 110 ? -2.446 1.764 -8.410 1.00 89.94 110 GLY A O 1
ATOM 791 N N . LEU A 1 111 ? -2.009 3.270 -6.790 1.00 92.50 111 LEU A N 1
ATOM 792 C CA . LEU A 1 111 ? -3.371 3.386 -6.249 1.00 92.50 111 LEU A CA 1
ATOM 793 C C . LEU A 1 111 ? -4.040 4.705 -6.665 1.00 92.50 111 LEU A C 1
ATOM 795 O O . LEU A 1 111 ? -3.476 5.787 -6.464 1.00 92.50 111 LEU A O 1
ATOM 799 N N . HIS A 1 112 ? -5.278 4.627 -7.152 1.00 89.56 112 HIS A N 1
ATOM 800 C CA . HIS A 1 112 ? -6.127 5.779 -7.470 1.00 89.56 112 HIS A CA 1
ATOM 801 C C . HIS A 1 112 ? -7.010 6.174 -6.286 1.00 89.56 112 HIS A C 1
ATOM 803 O O . HIS A 1 112 ? -7.135 7.356 -5.951 1.00 89.56 112 HIS A O 1
ATOM 809 N N . ASP A 1 113 ? -7.620 5.184 -5.638 1.00 90.38 113 ASP A N 1
ATOM 810 C CA . ASP A 1 113 ? -8.660 5.398 -4.640 1.00 90.38 113 ASP A CA 1
ATOM 811 C C . ASP A 1 113 ? -8.535 4.459 -3.425 1.00 90.38 113 ASP A C 1
ATOM 813 O O . ASP A 1 113 ? -7.513 3.810 -3.191 1.00 90.38 113 ASP A O 1
ATOM 817 N N . ILE A 1 114 ? -9.568 4.457 -2.579 1.00 88.12 114 ILE A N 1
ATOM 818 C CA . ILE A 1 114 ? -9.626 3.616 -1.378 1.00 88.12 114 ILE A CA 1
ATOM 819 C C . ILE A 1 114 ? -9.914 2.142 -1.701 1.00 88.12 114 ILE A C 1
ATOM 821 O O . ILE A 1 114 ? -9.537 1.273 -0.914 1.00 88.12 114 ILE A O 1
ATOM 825 N N . GLY A 1 115 ? -10.551 1.848 -2.836 1.00 91.25 115 GLY A N 1
ATOM 826 C CA . GLY A 1 115 ? -10.742 0.481 -3.315 1.00 91.25 115 GLY A CA 1
ATOM 827 C C . GLY A 1 115 ? -9.405 -0.152 -3.694 1.00 91.25 115 GLY A C 1
ATOM 828 O O . GLY A 1 115 ? -9.118 -1.270 -3.275 1.00 91.25 115 GLY A O 1
ATOM 829 N N . ASP A 1 116 ? -8.527 0.599 -4.357 1.00 92.69 116 ASP A N 1
ATOM 830 C CA . ASP A 1 116 ? -7.159 0.143 -4.636 1.00 92.69 116 ASP A CA 1
ATOM 831 C C . ASP A 1 116 ? -6.362 -0.107 -3.342 1.00 92.69 116 ASP A C 1
ATOM 833 O O . ASP A 1 116 ? -5.652 -1.106 -3.228 1.00 92.69 116 ASP A O 1
ATOM 837 N N . LEU A 1 117 ? -6.509 0.755 -2.328 1.00 93.62 117 LEU A N 1
ATOM 838 C CA . LEU A 1 117 ? -5.893 0.542 -1.009 1.00 93.62 117 LEU A CA 1
ATOM 839 C C . LEU A 1 117 ? -6.421 -0.729 -0.326 1.00 93.62 117 LEU A C 1
ATOM 841 O O . LEU A 1 117 ? -5.653 -1.464 0.294 1.00 93.62 117 LEU A O 1
ATOM 845 N N . THR A 1 118 ? -7.717 -1.001 -0.466 1.00 93.94 118 THR A N 1
ATOM 846 C CA . THR A 1 118 ? -8.354 -2.229 0.023 1.00 93.94 118 THR A CA 1
ATOM 847 C C . THR A 1 118 ? -7.748 -3.459 -0.650 1.00 93.94 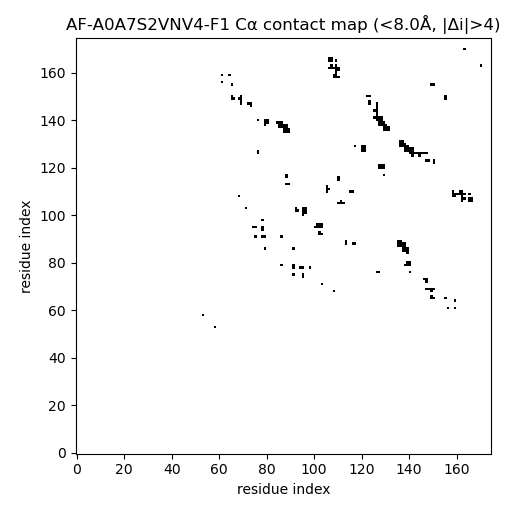118 THR A C 1
ATOM 849 O O . THR A 1 118 ? -7.287 -4.376 0.033 1.00 93.94 118 THR A O 1
ATOM 852 N N . ALA A 1 119 ? -7.659 -3.438 -1.983 1.00 92.75 119 ALA A N 1
ATOM 853 C CA . ALA A 1 119 ? -7.061 -4.511 -2.767 1.00 92.75 119 ALA A CA 1
ATOM 854 C C . ALA A 1 119 ? -5.579 -4.726 -2.413 1.00 92.75 119 ALA A C 1
ATOM 856 O O . ALA A 1 119 ? -5.158 -5.868 -2.234 1.00 92.75 119 ALA A O 1
ATOM 857 N N . LEU A 1 120 ? -4.805 -3.647 -2.237 1.00 94.62 120 LEU A N 1
ATOM 858 C CA . LEU A 1 120 ? -3.396 -3.710 -1.838 1.00 94.62 120 LEU A CA 1
ATOM 859 C C . LEU A 1 120 ? -3.221 -4.380 -0.469 1.00 94.62 120 LEU A C 1
ATOM 861 O O . LEU A 1 120 ? -2.372 -5.256 -0.321 1.00 94.62 120 LEU A O 1
ATOM 865 N N . LEU A 1 121 ? -4.022 -4.001 0.530 1.00 94.69 121 LEU A N 1
ATOM 866 C CA . LEU A 1 121 ? -4.000 -4.646 1.849 1.00 94.69 121 LEU A CA 1
ATOM 867 C C . LEU A 1 121 ? -4.380 -6.130 1.756 1.00 94.69 121 LEU A C 1
ATOM 869 O O . LEU A 1 121 ? -3.782 -6.963 2.442 1.00 94.69 121 LEU A O 1
ATOM 873 N N . GLY A 1 122 ? -5.321 -6.462 0.868 1.00 92.19 122 GLY A N 1
ATOM 874 C CA . GLY A 1 122 ? -5.742 -7.831 0.568 1.00 92.19 122 GLY A CA 1
ATOM 875 C C . GLY A 1 122 ? -4.639 -8.726 -0.009 1.00 92.19 122 GLY A C 1
ATOM 876 O O . GLY A 1 122 ? -4.725 -9.945 0.132 1.00 92.19 122 GLY A O 1
ATOM 877 N N . LEU A 1 123 ? -3.566 -8.157 -0.575 1.00 91.94 123 LEU A N 1
ATOM 878 C CA . LEU A 1 123 ? -2.399 -8.927 -1.035 1.00 91.94 123 LEU A CA 1
ATOM 879 C C . LEU A 1 123 ? -1.577 -9.523 0.111 1.00 91.94 123 LEU A C 1
ATOM 881 O O . LEU A 1 123 ? -0.763 -10.418 -0.118 1.00 91.94 123 LEU A O 1
ATOM 885 N N . PHE A 1 124 ? -1.786 -9.056 1.344 1.00 92.00 124 PHE A N 1
ATOM 886 C CA . PHE A 1 124 ? -1.058 -9.526 2.520 1.00 92.00 124 PHE A CA 1
ATOM 887 C C . PHE A 1 124 ? -2.024 -10.097 3.569 1.00 92.00 124 PHE A C 1
ATOM 889 O O . PHE A 1 124 ? -2.117 -9.575 4.688 1.00 92.00 124 PHE A O 1
ATOM 896 N N . PRO A 1 125 ? -2.731 -11.197 3.243 1.00 90.94 125 PRO A N 1
ATOM 897 C CA . PRO A 1 125 ? -3.771 -11.766 4.100 1.00 90.94 125 PRO A CA 1
ATOM 898 C C . PRO A 1 125 ? -3.225 -12.316 5.420 1.00 90.94 125 PRO A C 1
ATOM 900 O O . PRO A 1 125 ? -3.987 -12.506 6.362 1.00 90.94 125 PRO A O 1
ATOM 903 N N . GLU A 1 126 ? -1.918 -12.556 5.515 1.00 90.00 126 GLU A N 1
ATOM 904 C CA . GLU A 1 126 ? -1.242 -12.971 6.750 1.00 90.00 126 GLU A CA 1
ATOM 905 C C . GLU A 1 126 ? -1.075 -11.812 7.744 1.00 90.00 126 GLU A C 1
ATOM 907 O O . GLU A 1 126 ? -0.946 -12.027 8.948 1.00 90.00 126 GLU A O 1
ATOM 912 N N . CYS A 1 127 ? -1.081 -10.569 7.255 1.00 92.50 127 CYS A N 1
ATOM 913 C CA . CYS A 1 127 ? -0.846 -9.373 8.062 1.00 92.50 127 CYS A CA 1
ATOM 914 C C . CYS A 1 127 ? -2.126 -8.578 8.310 1.00 92.50 127 CYS A C 1
ATOM 916 O O . CYS A 1 127 ? -2.292 -8.036 9.404 1.00 92.50 127 CYS A O 1
ATOM 918 N N . PHE A 1 128 ? -3.022 -8.516 7.326 1.00 94.62 128 PHE A N 1
ATOM 919 C CA . PHE A 1 128 ? -4.231 -7.704 7.385 1.00 94.62 128 PHE A CA 1
ATOM 920 C C . PHE A 1 128 ? -5.488 -8.557 7.251 1.00 94.62 128 PHE A C 1
ATOM 922 O O . PHE A 1 128 ? -5.535 -9.551 6.525 1.00 94.62 128 PHE A O 1
ATOM 929 N N . HIS A 1 129 ? -6.534 -8.137 7.948 1.00 94.62 129 HIS A N 1
ATOM 930 C CA . HIS A 1 129 ? -7.902 -8.515 7.641 1.00 94.62 129 HIS A CA 1
ATOM 931 C C . HIS A 1 129 ? -8.666 -7.235 7.330 1.00 94.62 129 HIS A C 1
ATOM 933 O O . HIS A 1 129 ? -8.687 -6.319 8.153 1.00 94.62 129 HIS A O 1
ATOM 939 N N . VAL A 1 130 ? -9.230 -7.168 6.127 1.00 95.25 130 VAL A N 1
ATOM 940 C CA . VAL A 1 130 ? -10.026 -6.035 5.664 1.00 95.25 130 VAL A CA 1
ATOM 941 C C . VAL A 1 130 ? -11.490 -6.451 5.671 1.00 95.25 130 VAL A C 1
ATOM 943 O O . VAL A 1 130 ? -11.842 -7.454 5.050 1.00 95.25 130 VAL A O 1
ATOM 946 N N . ASP A 1 131 ? -12.317 -5.697 6.386 1.00 94.25 131 ASP A N 1
ATOM 947 C CA . ASP A 1 131 ? -13.765 -5.865 6.395 1.00 94.25 131 ASP A CA 1
ATOM 948 C C . ASP A 1 131 ? -14.388 -4.853 5.427 1.00 94.25 131 ASP A C 1
ATOM 950 O O . ASP A 1 131 ? -14.509 -3.661 5.723 1.00 94.25 131 ASP A O 1
ATOM 954 N N . GLU A 1 132 ? -14.748 -5.341 4.240 1.00 91.94 132 GLU A N 1
ATOM 955 C CA . GLU A 1 132 ? -15.430 -4.562 3.201 1.00 91.94 132 GLU A CA 1
ATOM 956 C C . GLU A 1 132 ? -16.946 -4.453 3.426 1.00 91.94 132 GLU A C 1
ATOM 958 O O . GLU A 1 132 ? -17.598 -3.616 2.800 1.00 91.94 132 GLU A O 1
ATOM 963 N N . GLN A 1 133 ? -17.521 -5.303 4.285 1.00 90.19 133 GLN A N 1
ATOM 964 C CA . GLN A 1 133 ? -18.956 -5.296 4.589 1.00 90.19 133 GLN A CA 1
ATOM 965 C C . GLN A 1 133 ? -19.294 -4.202 5.608 1.00 90.19 133 GLN A C 1
ATOM 967 O O . GLN A 1 133 ? -20.401 -3.658 5.601 1.00 90.19 133 GLN A O 1
ATOM 972 N N . GLN A 1 134 ? -18.335 -3.848 6.465 1.00 86.38 134 GLN A N 1
ATOM 973 C CA . GLN A 1 134 ? -18.447 -2.702 7.354 1.00 86.38 134 GLN A CA 1
ATOM 974 C C . GLN A 1 134 ? -18.487 -1.385 6.558 1.00 86.38 134 GLN A C 1
ATOM 976 O O . GLN A 1 134 ? -17.719 -1.180 5.621 1.00 86.38 134 GLN A O 1
ATOM 981 N N . GLN A 1 135 ? -19.355 -0.445 6.956 1.00 86.81 135 GLN A N 1
ATOM 982 C CA . GLN A 1 135 ? -19.337 0.927 6.441 1.00 86.81 135 GLN A CA 1
ATOM 983 C C . GLN A 1 135 ? -18.999 1.939 7.549 1.00 86.81 135 GLN A C 1
ATOM 985 O O . GLN A 1 135 ? -19.768 2.067 8.503 1.00 86.81 135 GLN A O 1
ATOM 990 N N . PRO A 1 136 ? -17.886 2.691 7.427 1.00 85.44 136 PRO A N 1
ATOM 991 C CA . PRO A 1 136 ? -16.878 2.598 6.362 1.00 85.44 136 PRO A CA 1
ATOM 992 C C . PRO A 1 136 ? -16.053 1.294 6.444 1.00 85.44 136 PRO A C 1
ATOM 994 O O . PRO A 1 136 ? -15.875 0.786 7.554 1.00 85.44 136 PRO A O 1
ATOM 997 N N . PRO A 1 137 ? -15.503 0.799 5.312 1.00 93.44 137 PRO A N 1
ATOM 998 C CA . PRO A 1 137 ? -14.606 -0.352 5.312 1.00 93.44 137 PRO A CA 1
ATOM 999 C C . PRO A 1 137 ? -13.451 -0.160 6.288 1.00 93.44 137 PRO A C 1
ATOM 1001 O O . PRO A 1 137 ? -12.912 0.952 6.414 1.00 93.44 137 PRO A O 1
ATOM 1004 N N . SER A 1 138 ? -13.074 -1.230 6.977 1.00 96.38 138 SER A N 1
ATOM 1005 C CA . SER A 1 138 ? -12.086 -1.177 8.052 1.00 96.38 138 SER A CA 1
ATOM 1006 C C . SER A 1 138 ? -11.000 -2.236 7.888 1.00 96.38 138 SER A C 1
ATOM 1008 O O . SER A 1 138 ? -11.149 -3.204 7.148 1.00 96.38 138 SER A O 1
ATOM 1010 N N . VAL A 1 139 ? -9.874 -2.035 8.565 1.00 96.75 139 VAL A N 1
ATOM 1011 C CA . VAL A 1 139 ? -8.755 -2.975 8.589 1.00 96.75 139 VAL A CA 1
ATOM 1012 C C . VAL A 1 139 ? -8.303 -3.233 10.019 1.00 96.75 139 VAL A C 1
ATOM 1014 O O . VAL A 1 139 ? -8.223 -2.317 10.841 1.00 96.75 139 VAL A O 1
ATOM 1017 N N . ILE A 1 140 ? -7.964 -4.487 10.304 1.00 95.62 140 ILE A N 1
ATOM 1018 C CA . ILE A 1 140 ? -7.261 -4.905 11.520 1.00 95.62 140 ILE A CA 1
ATOM 1019 C C . ILE A 1 140 ? -5.970 -5.639 11.158 1.00 95.62 140 ILE A C 1
ATOM 1021 O O . ILE A 1 140 ? -5.868 -6.291 10.115 1.00 95.62 140 ILE A O 1
ATOM 1025 N N . CYS A 1 141 ? -4.986 -5.571 12.052 1.00 93.69 141 CYS A N 1
ATOM 1026 C CA . CYS A 1 141 ? -3.799 -6.414 11.969 1.00 93.69 141 CYS A CA 1
ATOM 1027 C C . CYS A 1 141 ? -4.112 -7.809 12.509 1.00 93.69 141 CYS A C 1
ATOM 1029 O O . CYS A 1 141 ? -4.627 -7.947 13.621 1.00 93.69 141 CYS A O 1
ATOM 1031 N N . LYS A 1 142 ? -3.742 -8.848 11.759 1.00 90.12 142 LYS A N 1
ATOM 1032 C CA . LYS A 1 142 ? -3.791 -10.218 12.271 1.00 90.12 142 LYS A CA 1
ATOM 1033 C C . LYS A 1 142 ? -2.648 -10.461 13.268 1.00 90.12 142 LYS A C 1
ATOM 1035 O O . LYS A 1 142 ? -1.524 -9.987 13.053 1.00 90.12 142 LYS A O 1
ATOM 1040 N N . PRO A 1 143 ? -2.901 -11.205 14.358 1.00 83.88 143 PRO A N 1
ATOM 1041 C CA . PRO A 1 143 ? -1.846 -11.612 15.278 1.00 83.88 143 PRO A CA 1
ATOM 1042 C C . PRO A 1 143 ? -0.844 -12.542 14.571 1.00 83.88 143 PRO A C 1
ATOM 1044 O O . PRO A 1 143 ? -1.214 -13.324 13.702 1.00 83.88 143 PRO A O 1
ATOM 1047 N N . GLY A 1 144 ? 0.438 -12.456 14.934 1.00 76.50 144 GLY A N 1
ATOM 1048 C CA . GLY A 1 144 ? 1.486 -13.374 14.455 1.00 76.50 144 GLY A CA 1
ATOM 1049 C C . GLY A 1 144 ? 2.132 -13.044 13.099 1.00 76.50 144 GLY A C 1
ATOM 1050 O O . GLY A 1 144 ? 3.292 -13.388 12.893 1.00 76.50 144 GLY A O 1
ATOM 1051 N N . GLY A 1 145 ? 1.470 -12.310 12.200 1.00 69.12 145 GLY A N 1
ATOM 1052 C CA . GLY A 1 145 ? 2.044 -11.942 10.897 1.00 69.12 145 GLY A CA 1
ATOM 1053 C C . GLY A 1 145 ? 2.974 -10.732 10.977 1.00 69.12 145 GLY A C 1
ATOM 1054 O O . GLY A 1 145 ? 2.551 -9.644 10.601 1.00 69.12 145 GLY A O 1
ATOM 1055 N N . ALA A 1 146 ? 4.191 -10.870 11.517 1.00 68.44 146 ALA A N 1
ATOM 1056 C CA . ALA A 1 146 ? 5.094 -9.738 11.791 1.00 68.44 146 ALA A CA 1
ATOM 1057 C C . ALA A 1 146 ? 5.849 -9.195 10.564 1.00 68.44 146 ALA A C 1
ATOM 1059 O O . ALA A 1 146 ? 6.147 -7.997 10.515 1.00 68.44 146 ALA A O 1
ATOM 1060 N N . GLN A 1 147 ? 6.155 -10.062 9.596 1.00 80.00 147 GLN A N 1
ATOM 1061 C CA . GLN A 1 147 ? 6.987 -9.733 8.444 1.00 80.00 147 GLN A CA 1
ATOM 1062 C C . GLN A 1 147 ? 6.160 -9.754 7.162 1.00 80.00 147 GLN A C 1
ATOM 1064 O O . GLN A 1 147 ? 5.641 -10.797 6.761 1.00 80.00 147 GLN A O 1
ATOM 1069 N N . LEU A 1 148 ? 6.059 -8.597 6.512 1.00 88.25 148 LEU A N 1
ATOM 1070 C CA . LEU A 1 148 ? 5.501 -8.510 5.172 1.00 88.25 148 LEU A CA 1
ATOM 1071 C C . LEU A 1 148 ? 6.509 -9.045 4.163 1.00 88.25 148 LEU A C 1
ATOM 1073 O O . LEU A 1 148 ? 7.661 -8.614 4.122 1.00 88.25 148 LEU A O 1
ATOM 1077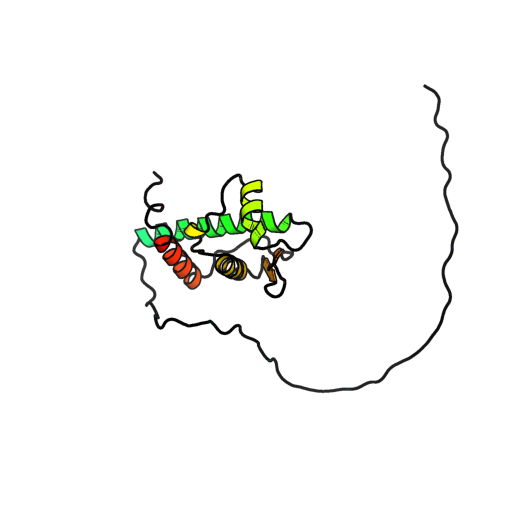 N N . ARG A 1 149 ? 6.055 -9.999 3.354 1.00 87.62 149 ARG A N 1
ATOM 1078 C CA . ARG A 1 149 ? 6.774 -10.427 2.156 1.00 87.62 149 ARG A CA 1
ATOM 1079 C C . ARG A 1 149 ? 6.364 -9.535 0.988 1.00 87.62 149 ARG A C 1
ATOM 1081 O O . ARG A 1 149 ? 5.233 -9.054 1.004 1.00 87.62 149 ARG A O 1
ATOM 1088 N N . PRO A 1 150 ? 7.234 -9.329 -0.009 1.00 88.69 150 PRO A N 1
ATOM 1089 C CA . PRO A 1 150 ? 6.845 -8.649 -1.235 1.00 88.69 150 PRO A CA 1
ATOM 1090 C C . PRO A 1 150 ? 5.617 -9.305 -1.891 1.00 88.69 150 PRO A C 1
ATOM 1092 O O . PRO A 1 150 ? 5.420 -10.516 -1.727 1.00 88.69 150 PRO A O 1
ATOM 1095 N N . PRO A 1 151 ? 4.790 -8.541 -2.629 1.00 88.94 151 PRO A N 1
ATOM 1096 C CA . PRO A 1 151 ? 3.712 -9.117 -3.425 1.00 88.94 151 PRO A CA 1
ATOM 1097 C C . PRO A 1 151 ? 4.263 -10.126 -4.442 1.00 88.94 151 PRO A C 1
ATOM 1099 O O . PRO A 1 151 ? 5.419 -10.039 -4.860 1.00 88.94 151 PRO A O 1
ATOM 1102 N N . ALA A 1 152 ? 3.421 -11.076 -4.858 1.00 89.00 152 ALA A N 1
ATOM 1103 C CA . ALA A 1 152 ? 3.761 -11.996 -5.940 1.00 89.00 152 ALA A CA 1
ATOM 1104 C C . ALA A 1 152 ? 4.167 -11.209 -7.195 1.00 89.00 152 ALA A C 1
ATOM 1106 O O . ALA A 1 152 ? 3.549 -10.190 -7.499 1.00 89.00 152 ALA A O 1
ATOM 1107 N N . GLU A 1 153 ? 5.181 -11.686 -7.919 1.00 88.50 153 GLU A N 1
ATOM 1108 C CA . GLU A 1 153 ? 5.821 -10.933 -9.005 1.00 88.50 153 GLU A CA 1
ATOM 1109 C C . GLU A 1 153 ? 4.822 -10.429 -10.055 1.00 88.50 153 GLU A C 1
ATOM 1111 O O . GLU A 1 153 ? 4.884 -9.278 -10.473 1.00 88.50 153 GLU A O 1
ATOM 1116 N N . GLU A 1 154 ? 3.854 -11.260 -10.428 1.00 88.88 154 GLU A N 1
ATOM 1117 C CA . GLU A 1 154 ? 2.823 -10.926 -11.413 1.00 88.88 154 GLU A CA 1
ATOM 1118 C C . GLU A 1 154 ? 1.956 -9.737 -10.960 1.00 88.88 154 GLU A C 1
ATOM 1120 O O . GLU A 1 154 ? 1.718 -8.796 -11.715 1.00 88.88 154 GLU A O 1
ATOM 1125 N N . VAL A 1 155 ? 1.559 -9.726 -9.684 1.00 88.38 155 VAL A N 1
ATOM 1126 C CA . VAL A 1 155 ? 0.794 -8.625 -9.079 1.00 88.38 155 VAL A CA 1
ATOM 1127 C C . VAL A 1 155 ? 1.677 -7.393 -8.881 1.00 88.38 155 VAL A C 1
ATOM 1129 O O . VAL A 1 155 ? 1.239 -6.268 -9.132 1.00 88.38 155 VAL A O 1
ATOM 1132 N N . GLY A 1 156 ? 2.928 -7.602 -8.465 1.00 90.44 156 GLY A N 1
ATOM 1133 C CA . GLY A 1 156 ? 3.929 -6.552 -8.323 1.00 90.44 156 GLY A CA 1
ATOM 1134 C C . GLY A 1 156 ? 4.142 -5.801 -9.634 1.00 90.44 156 GLY A C 1
ATOM 1135 O O . GLY A 1 156 ? 4.073 -4.576 -9.647 1.00 90.44 156 GLY A O 1
ATOM 1136 N N . ARG A 1 157 ? 4.303 -6.512 -10.754 1.00 90.88 157 ARG A N 1
ATOM 1137 C CA . ARG A 1 157 ? 4.471 -5.915 -12.089 1.00 90.88 157 ARG A CA 1
ATOM 1138 C C . ARG A 1 157 ? 3.269 -5.070 -12.512 1.00 90.88 157 ARG A C 1
ATOM 1140 O O . ARG A 1 157 ? 3.460 -3.979 -13.042 1.00 90.88 157 ARG A O 1
ATOM 1147 N N . VAL A 1 158 ? 2.043 -5.521 -12.236 1.00 90.81 158 VAL A N 1
ATOM 1148 C CA . VAL A 1 158 ? 0.822 -4.746 -12.536 1.00 90.81 158 VAL A CA 1
ATOM 1149 C C . VAL A 1 158 ? 0.776 -3.446 -11.730 1.00 90.81 158 VAL A C 1
ATOM 1151 O O . VAL A 1 158 ? 0.515 -2.379 -12.286 1.00 90.81 158 VAL A O 1
ATOM 1154 N N . LEU A 1 159 ? 1.041 -3.516 -10.425 1.00 90.56 159 LEU A N 1
ATOM 1155 C CA . LEU A 1 159 ? 1.063 -2.337 -9.555 1.00 90.56 159 LEU A CA 1
ATOM 1156 C C . LEU A 1 159 ? 2.207 -1.378 -9.914 1.00 90.56 159 LEU A C 1
ATOM 1158 O O . LEU A 1 159 ? 2.014 -0.162 -9.904 1.00 90.56 159 LEU A O 1
ATOM 1162 N N . TRP A 1 160 ? 3.371 -1.910 -10.287 1.00 92.19 160 TRP A N 1
ATOM 1163 C CA . TRP A 1 160 ? 4.504 -1.117 -10.747 1.00 92.19 160 TRP A CA 1
ATOM 1164 C C . TRP A 1 160 ? 4.179 -0.379 -12.044 1.00 92.19 160 TRP A C 1
ATOM 1166 O O . TRP A 1 160 ? 4.369 0.835 -12.110 1.00 92.19 160 TRP A O 1
ATOM 1176 N N . GLN A 1 161 ? 3.595 -1.056 -13.033 1.00 90.38 161 GLN A N 1
ATOM 1177 C CA . GLN A 1 161 ? 3.175 -0.415 -14.279 1.00 90.38 161 GLN A CA 1
ATOM 1178 C C . GLN A 1 161 ? 2.168 0.718 -14.020 1.00 90.38 161 GLN A C 1
ATOM 1180 O O . GLN A 1 161 ? 2.369 1.842 -14.484 1.00 90.38 161 GLN A O 1
ATOM 1185 N N . ARG A 1 162 ? 1.156 0.473 -13.173 1.00 90.69 162 ARG A N 1
ATOM 1186 C CA . ARG A 1 162 ? 0.212 1.517 -12.732 1.00 90.69 162 ARG A CA 1
ATOM 1187 C C . ARG A 1 162 ? 0.913 2.674 -12.024 1.00 90.69 162 ARG A C 1
ATOM 1189 O O . ARG A 1 162 ? 0.531 3.825 -12.209 1.00 90.69 162 ARG A O 1
ATOM 1196 N N . SER A 1 163 ? 1.946 2.399 -11.225 1.00 90.81 163 SER A N 1
ATOM 1197 C CA . SER A 1 163 ? 2.713 3.456 -10.559 1.00 90.81 163 SER A CA 1
ATOM 1198 C C . SER A 1 163 ? 3.438 4.363 -11.557 1.00 90.81 163 SER A C 1
ATOM 1200 O O . SER A 1 163 ? 3.435 5.581 -11.376 1.00 90.81 163 SER A O 1
ATOM 1202 N N . LYS A 1 164 ? 3.980 3.801 -12.649 1.00 88.75 164 LYS A N 1
ATOM 1203 C CA . LYS A 1 164 ? 4.620 4.574 -13.727 1.00 88.75 164 LYS A CA 1
ATOM 1204 C C . LYS A 1 164 ? 3.610 5.461 -14.456 1.00 88.75 164 LYS A C 1
ATOM 1206 O O . LYS A 1 164 ? 3.895 6.628 -14.712 1.00 88.75 164 LYS A O 1
ATOM 1211 N N . GLU A 1 165 ? 2.417 4.935 -14.728 1.00 87.12 165 GLU A N 1
ATOM 1212 C CA . GLU A 1 165 ? 1.314 5.671 -15.366 1.00 87.12 165 GLU A CA 1
ATOM 1213 C C . GLU A 1 165 ? 0.778 6.811 -14.491 1.00 87.12 165 GLU A C 1
ATOM 1215 O O . GLU A 1 165 ? 0.447 7.884 -14.996 1.00 87.12 165 GLU A O 1
ATOM 1220 N N . LEU A 1 166 ? 0.723 6.598 -13.175 1.00 85.75 166 LEU A N 1
ATOM 1221 C CA . LEU A 1 166 ? 0.263 7.587 -12.199 1.00 85.75 166 LEU A CA 1
ATOM 1222 C C . LEU A 1 166 ? 1.325 8.628 -11.831 1.00 85.75 166 LEU A C 1
ATOM 1224 O O . LEU A 1 166 ? 0.986 9.712 -11.348 1.00 85.75 166 LEU A O 1
ATOM 1228 N N . GLN A 1 167 ? 2.606 8.316 -12.033 1.00 77.69 167 GLN A N 1
ATOM 1229 C CA . GLN A 1 167 ? 3.731 9.199 -11.731 1.00 77.69 167 GLN A CA 1
ATOM 1230 C C . GLN A 1 167 ? 4.652 9.442 -12.936 1.00 77.69 167 GLN A C 1
ATOM 1232 O O . GLN A 1 167 ? 5.874 9.320 -12.804 1.00 77.69 167 GLN A O 1
ATOM 1237 N N . PRO A 1 168 ? 4.135 9.908 -14.088 1.00 60.62 168 PRO A N 1
ATOM 1238 C CA . PRO A 1 168 ? 4.957 10.085 -15.284 1.00 60.62 168 PRO A CA 1
ATOM 1239 C C . PRO A 1 168 ? 6.055 11.150 -15.110 1.00 60.62 168 PRO A C 1
ATOM 1241 O O . PRO A 1 168 ? 6.949 11.248 -15.941 1.00 60.62 168 PRO A O 1
ATOM 1244 N N . LYS A 1 169 ? 6.005 11.952 -14.032 1.00 56.47 169 LYS A N 1
ATOM 1245 C CA . LYS A 1 169 ? 6.930 13.064 -13.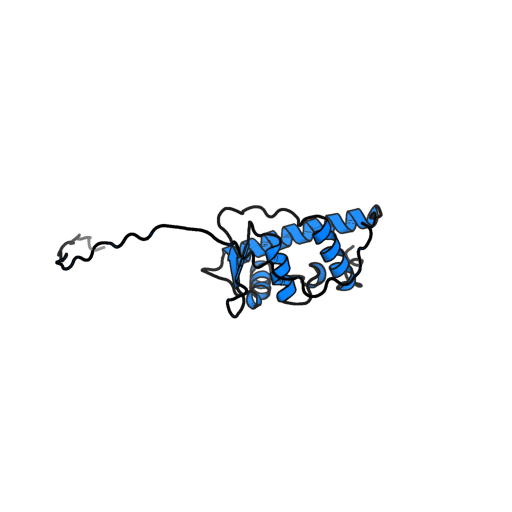758 1.00 56.47 169 LYS A CA 1
ATOM 1246 C C . LYS A 1 169 ? 7.774 12.925 -12.481 1.00 56.47 169 LYS A C 1
ATOM 1248 O O . LYS A 1 169 ? 8.547 13.827 -12.204 1.00 56.47 169 LYS A O 1
ATOM 1253 N N . LYS A 1 170 ? 7.631 11.857 -11.678 1.00 52.91 170 LYS A N 1
ATOM 1254 C CA . LYS A 1 170 ? 8.336 11.731 -10.374 1.00 52.91 170 LYS A CA 1
ATOM 1255 C C . LYS A 1 170 ? 9.327 10.572 -10.271 1.00 52.91 170 LYS A C 1
ATOM 1257 O O . LYS A 1 170 ? 10.061 10.508 -9.294 1.00 52.91 170 LYS A O 1
ATOM 1262 N N . LEU A 1 171 ? 9.386 9.687 -11.264 1.00 49.50 171 LEU A N 1
ATOM 1263 C CA . LEU A 1 171 ? 10.343 8.575 -11.262 1.00 49.50 171 LEU A CA 1
ATOM 1264 C C . LEU A 1 171 ? 11.730 8.949 -11.818 1.00 49.50 171 LEU A C 1
ATOM 1266 O O . LEU A 1 171 ? 12.652 8.160 -11.670 1.00 49.50 171 LEU A O 1
ATOM 1270 N N . PHE A 1 172 ? 11.899 10.146 -12.400 1.00 44.88 172 PHE A N 1
ATOM 1271 C CA . PHE A 1 172 ? 13.153 10.566 -13.051 1.00 44.88 172 PHE A CA 1
ATOM 1272 C C . PHE A 1 172 ? 13.843 11.792 -12.423 1.00 44.88 172 PHE A C 1
ATOM 1274 O O . PHE A 1 172 ? 14.899 12.191 -12.898 1.00 44.88 172 PHE A O 1
ATOM 1281 N N . GLU A 1 173 ? 13.297 12.379 -11.353 1.00 39.25 173 GLU A N 1
ATOM 1282 C CA . GLU A 1 173 ? 13.908 13.520 -10.649 1.00 39.25 173 GLU A CA 1
ATOM 1283 C C . GLU A 1 173 ? 14.033 13.228 -9.148 1.00 39.25 173 GLU A C 1
ATOM 1285 O O . GLU A 1 173 ? 13.304 13.769 -8.321 1.00 39.25 173 GLU A O 1
ATOM 1290 N N . CYS A 1 174 ? 14.943 12.324 -8.797 1.00 34.88 174 CYS A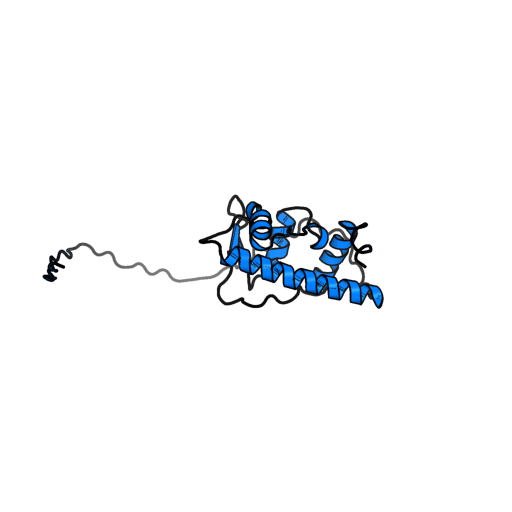 N 1
ATOM 1291 C CA . CYS A 1 174 ? 15.536 12.226 -7.462 1.00 34.88 174 CYS A CA 1
ATOM 1292 C C . CYS A 1 174 ? 16.994 11.792 -7.649 1.00 34.88 174 CYS A C 1
ATOM 1294 O O . CYS A 1 174 ? 17.321 10.615 -7.501 1.00 34.88 174 CYS A O 1
ATOM 1296 N N . VAL A 1 175 ? 17.833 12.754 -8.039 1.00 34.88 175 VAL A N 1
ATOM 1297 C CA . VAL A 1 175 ? 19.297 12.697 -7.924 1.00 34.88 175 VAL A CA 1
ATOM 1298 C C . VAL A 1 175 ? 19.720 13.834 -7.009 1.00 34.88 175 VAL A C 1
ATOM 1300 O O . VAL A 1 175 ? 19.147 14.935 -7.179 1.00 34.88 175 VAL A O 1
#